Protein AF-A0A2R6JJA9-F1 (afdb_monomer_lite)

Sequence (96 aa):
MQKNVGGPDRVARLVLGPVLVALGAASYLGYVFPVDDAAGRTVAGVVVLSGLVFLATGAIQRCAFNRLTGTNTYEEPTRWIRAASMLDPSAAVSTT

Foldseek 3Di:
DPPPDPVVLLVCLQVQLVVLLVVLVCCLVPNPPPDPDPVSNVVSVVSNVVSVVSNVVSVPDCCVVCVVVVPPPPPDPVPVVVVVCVVDVPVVPPDD

Structure (mmCIF, N/CA/C/O backbone):
data_AF-A0A2R6JJA9-F1
#
_entry.id   AF-A0A2R6JJA9-F1
#
loop_
_atom_site.group_PDB
_atom_site.id
_atom_site.type_symbol
_atom_site.label_atom_id
_atom_site.label_alt_id
_atom_site.label_comp_id
_atom_site.label_asym_id
_atom_site.label_entity_id
_atom_site.label_seq_id
_atom_site.pdbx_PDB_ins_code
_atom_site.Cartn_x
_atom_site.Cartn_y
_atom_site.Cartn_z
_atom_site.occupancy
_atom_site.B_iso_or_equiv
_atom_site.auth_seq_id
_atom_site.auth_comp_id
_atom_site.auth_asym_id
_atom_site.auth_atom_id
_atom_site.pdbx_PDB_model_num
ATOM 1 N N . MET A 1 1 ? -27.471 6.975 18.647 1.00 32.25 1 MET A N 1
ATOM 2 C CA . MET A 1 1 ? -26.650 7.480 17.522 1.00 32.25 1 MET A CA 1
ATOM 3 C C . MET A 1 1 ? -25.613 6.430 17.167 1.00 32.25 1 MET A C 1
ATOM 5 O O . MET A 1 1 ? -24.889 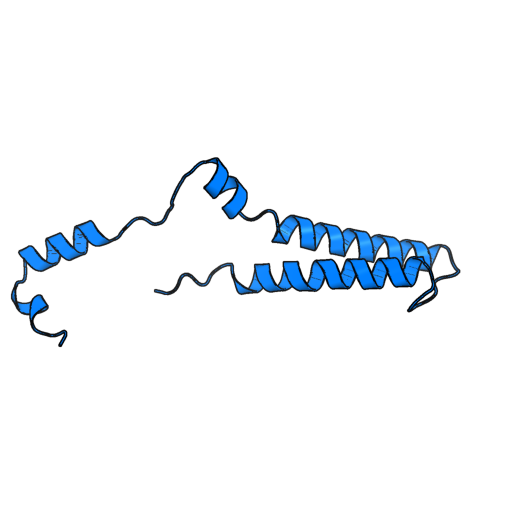5.998 18.057 1.00 32.25 1 MET A O 1
ATOM 9 N N . GLN A 1 2 ? -25.581 5.968 15.912 1.00 39.31 2 GLN A N 1
ATOM 10 C CA . GLN A 1 2 ? -24.553 5.023 15.475 1.00 39.31 2 GLN A CA 1
ATOM 11 C C . GLN A 1 2 ? -23.183 5.699 15.527 1.00 39.31 2 GLN A C 1
ATOM 13 O O . GLN A 1 2 ? -22.999 6.800 15.011 1.00 39.31 2 GLN A O 1
ATOM 18 N N . LYS A 1 3 ? -22.234 5.051 16.200 1.00 42.09 3 LYS A N 1
ATOM 19 C CA . LYS A 1 3 ? -20.879 5.557 16.404 1.00 42.09 3 LYS A CA 1
ATOM 20 C C . LYS A 1 3 ? -20.126 5.511 15.076 1.00 42.09 3 LYS A C 1
ATOM 22 O O . LYS A 1 3 ? -19.503 4.510 14.744 1.00 42.09 3 LYS A O 1
ATOM 27 N N . ASN A 1 4 ? -20.215 6.596 14.314 1.00 50.34 4 ASN A N 1
ATOM 28 C CA . ASN A 1 4 ? -19.592 6.728 13.002 1.00 50.34 4 ASN A CA 1
ATOM 29 C C . ASN A 1 4 ? -18.583 7.881 12.976 1.00 50.34 4 ASN A C 1
ATOM 31 O O . ASN A 1 4 ? -18.808 8.894 12.328 1.00 50.34 4 ASN A O 1
ATOM 35 N N . VAL A 1 5 ? -17.464 7.727 13.684 1.00 48.56 5 VAL A N 1
ATOM 36 C CA . VAL A 1 5 ? -16.265 8.558 13.484 1.00 48.56 5 VAL A CA 1
ATOM 37 C C . VAL A 1 5 ? -15.027 7.678 13.678 1.00 48.56 5 VAL A C 1
ATOM 39 O O . VAL A 1 5 ? -14.513 7.524 14.781 1.00 48.56 5 VAL A O 1
ATOM 42 N N . GLY A 1 6 ? -14.608 6.997 12.606 1.00 53.44 6 GLY A N 1
ATOM 43 C CA . GLY A 1 6 ? -13.369 6.200 12.580 1.00 53.44 6 GLY A CA 1
ATOM 44 C C . GLY A 1 6 ? -13.444 4.855 11.846 1.00 53.44 6 GLY A C 1
ATOM 45 O O . GLY A 1 6 ? -12.408 4.237 11.624 1.00 53.44 6 GLY A O 1
ATOM 46 N N . GLY A 1 7 ? -14.637 4.393 11.454 1.00 65.38 7 GLY A N 1
ATOM 47 C CA . GLY A 1 7 ? -14.824 3.164 10.669 1.00 65.38 7 GLY A CA 1
ATOM 48 C C . GLY A 1 7 ? -14.299 3.257 9.228 1.00 65.38 7 GLY A C 1
ATOM 49 O O . GLY A 1 7 ? -13.415 2.479 8.870 1.00 65.38 7 GLY A O 1
ATOM 50 N N . PRO A 1 8 ? -14.781 4.210 8.404 1.00 72.44 8 PRO A N 1
ATOM 51 C CA . PRO A 1 8 ? -14.399 4.280 6.992 1.00 72.44 8 PRO A CA 1
ATOM 52 C C . PRO A 1 8 ? -12.922 4.641 6.777 1.00 72.44 8 PRO A C 1
ATOM 54 O O . PRO A 1 8 ? -12.270 4.010 5.954 1.00 72.44 8 PRO A O 1
ATOM 57 N N . ASP A 1 9 ? -12.360 5.574 7.555 1.00 71.38 9 ASP A N 1
ATOM 58 C CA . ASP A 1 9 ? -10.929 5.932 7.483 1.00 71.38 9 ASP A CA 1
ATOM 59 C C . ASP A 1 9 ? -10.019 4.740 7.841 1.00 71.38 9 ASP A C 1
ATOM 61 O O . ASP A 1 9 ? -8.998 4.507 7.195 1.00 71.38 9 ASP A O 1
ATOM 65 N N . ARG A 1 10 ? -10.430 3.896 8.797 1.00 72.88 10 ARG A N 1
ATOM 66 C CA . ARG A 1 10 ? -9.694 2.671 9.132 1.00 72.88 10 ARG A CA 1
ATOM 67 C C . ARG A 1 10 ? -9.777 1.621 8.036 1.00 72.88 10 ARG A C 1
ATOM 69 O O . ARG A 1 10 ? -8.761 1.015 7.707 1.00 72.88 10 ARG A O 1
ATOM 76 N N . VAL A 1 11 ? -10.974 1.380 7.501 1.00 80.06 11 VAL A N 1
ATOM 77 C CA . VAL A 1 11 ? -11.171 0.415 6.411 1.00 80.06 11 VAL A CA 1
ATOM 78 C C . VAL A 1 11 ? -10.359 0.849 5.196 1.00 80.06 11 VAL A C 1
ATOM 80 O O . VAL A 1 11 ? -9.643 0.030 4.631 1.00 80.06 11 VAL A O 1
ATOM 83 N N . ALA A 1 12 ? -10.370 2.143 4.867 1.00 84.62 12 ALA A N 1
ATOM 84 C CA . ALA A 1 12 ? -9.544 2.691 3.802 1.00 84.62 12 ALA A CA 1
ATOM 85 C C . ALA A 1 12 ? -8.057 2.383 4.031 1.00 84.62 12 ALA A C 1
ATOM 87 O O . ALA A 1 12 ? -7.429 1.814 3.147 1.00 84.62 12 ALA A O 1
ATOM 88 N N . ARG A 1 13 ? -7.498 2.656 5.219 1.00 85.81 13 ARG A N 1
ATOM 89 C CA . ARG A 1 13 ? -6.074 2.381 5.515 1.00 85.81 13 ARG A CA 1
ATOM 90 C C . ARG A 1 13 ? -5.723 0.893 5.511 1.00 85.81 13 ARG A C 1
ATOM 92 O O . ARG A 1 13 ? -4.656 0.524 5.028 1.00 85.81 13 ARG A O 1
ATOM 99 N N . LEU A 1 14 ? -6.617 0.039 6.009 1.00 84.25 14 LEU A N 1
ATOM 100 C CA . LEU A 1 14 ? -6.428 -1.415 6.018 1.00 84.25 14 LEU A CA 1
ATOM 101 C C . LEU A 1 14 ? -6.562 -2.053 4.633 1.00 84.25 14 LEU A C 1
ATOM 103 O O . LEU A 1 14 ? -6.032 -3.139 4.438 1.00 84.25 14 LEU A O 1
ATOM 107 N N . VAL A 1 15 ? -7.244 -1.406 3.687 1.00 88.94 15 VAL A N 1
ATOM 108 C CA . VAL A 1 15 ? -7.341 -1.872 2.296 1.00 88.94 15 VAL A CA 1
ATOM 109 C C . VAL A 1 15 ? -6.225 -1.269 1.443 1.00 88.94 15 VAL A C 1
ATOM 111 O O . VAL A 1 15 ? -5.522 -1.999 0.749 1.00 88.94 15 VAL A O 1
ATOM 114 N N . LEU A 1 16 ? -6.004 0.046 1.528 1.00 89.88 16 LEU A N 1
ATOM 115 C CA . LEU A 1 16 ? -4.950 0.737 0.781 1.00 89.88 16 LEU A CA 1
ATOM 116 C C . LEU A 1 16 ? -3.556 0.261 1.191 1.00 89.88 16 LEU A C 1
ATOM 118 O O . LEU A 1 16 ? -2.727 0.043 0.318 1.00 89.88 16 LEU A O 1
ATOM 122 N N . GLY A 1 17 ? -3.289 0.056 2.483 1.00 91.25 17 GLY A N 1
ATOM 123 C CA . GLY A 1 17 ? -1.974 -0.370 2.965 1.00 91.25 17 GLY A CA 1
ATOM 124 C C . GLY A 1 17 ? -1.451 -1.650 2.287 1.00 91.25 17 GLY A C 1
ATOM 125 O O . GLY A 1 17 ? -0.406 -1.587 1.640 1.00 91.25 17 GLY A O 1
ATOM 126 N N . PRO A 1 18 ? -2.172 -2.789 2.347 1.00 93.06 18 PRO A N 1
ATOM 127 C CA . PRO A 1 18 ? -1.803 -4.014 1.636 1.00 93.06 18 PRO A CA 1
ATOM 128 C C . PRO A 1 18 ? -1.657 -3.828 0.130 1.00 93.06 18 PRO A C 1
ATOM 130 O O . PRO A 1 18 ? -0.731 -4.379 -0.457 1.00 93.06 18 PRO A O 1
ATOM 133 N N . VAL A 1 19 ? -2.549 -3.049 -0.492 1.00 95.94 19 VAL A N 1
ATOM 134 C CA . VAL A 1 19 ? -2.504 -2.792 -1.937 1.00 95.94 19 VAL A CA 1
ATOM 135 C C . VAL A 1 19 ? -1.219 -2.053 -2.308 1.00 95.94 19 VAL A C 1
ATOM 137 O O . VAL A 1 19 ? -0.525 -2.476 -3.230 1.00 95.94 19 VAL A O 1
ATOM 140 N N . LEU A 1 20 ? -0.850 -1.006 -1.562 1.00 93.69 20 LEU A N 1
ATOM 141 C CA . LEU A 1 20 ? 0.404 -0.282 -1.781 1.00 93.69 20 LEU A CA 1
ATOM 142 C C . LEU A 1 20 ? 1.629 -1.175 -1.550 1.00 93.69 20 LEU A C 1
ATOM 144 O O . LEU A 1 20 ? 2.556 -1.139 -2.355 1.00 93.69 20 LEU A O 1
ATOM 148 N N . VAL A 1 21 ? 1.636 -1.997 -0.494 1.00 95.25 21 VAL A N 1
ATOM 149 C CA . VAL A 1 21 ? 2.745 -2.932 -0.234 1.00 95.25 21 VAL A CA 1
ATOM 150 C C . VAL A 1 21 ? 2.885 -3.936 -1.374 1.00 95.25 21 VAL A C 1
ATOM 152 O O . VAL A 1 21 ? 3.989 -4.126 -1.878 1.00 95.25 21 VAL A O 1
ATOM 155 N N . ALA A 1 22 ? 1.782 -4.547 -1.808 1.00 96.25 22 ALA A N 1
ATOM 156 C CA . ALA A 1 22 ? 1.791 -5.540 -2.875 1.00 96.25 22 ALA A CA 1
ATOM 157 C C . ALA A 1 22 ? 2.266 -4.936 -4.202 1.00 96.25 22 ALA A C 1
ATOM 159 O O . ALA A 1 22 ? 3.164 -5.486 -4.835 1.00 96.25 22 ALA A O 1
ATOM 160 N N . LEU A 1 23 ? 1.718 -3.783 -4.599 1.00 94.75 23 LEU A N 1
ATOM 161 C CA . LEU A 1 23 ? 2.102 -3.113 -5.842 1.00 94.75 23 LEU A CA 1
ATOM 162 C C . LEU A 1 23 ? 3.542 -2.597 -5.799 1.00 94.75 23 LEU A C 1
ATOM 164 O O . LEU A 1 23 ? 4.282 -2.779 -6.766 1.00 94.75 23 LEU A O 1
ATOM 168 N N . GLY A 1 24 ? 3.958 -1.989 -4.687 1.00 91.94 24 GLY A N 1
ATOM 169 C CA . GLY A 1 24 ? 5.320 -1.496 -4.512 1.00 91.94 24 GLY A CA 1
ATOM 170 C C . GLY A 1 24 ? 6.346 -2.630 -4.537 1.00 91.94 24 GLY A C 1
ATOM 171 O O . GLY A 1 24 ? 7.337 -2.538 -5.258 1.00 91.94 24 GLY A O 1
ATOM 172 N N . ALA A 1 25 ? 6.083 -3.732 -3.828 1.00 93.44 25 ALA A N 1
ATOM 173 C CA . ALA A 1 25 ? 6.971 -4.893 -3.798 1.00 93.44 25 ALA A CA 1
ATOM 174 C C . ALA A 1 25 ? 7.027 -5.595 -5.160 1.00 93.44 25 ALA A C 1
ATOM 176 O O . ALA A 1 25 ? 8.110 -5.922 -5.641 1.00 93.44 25 ALA A O 1
ATOM 177 N N . ALA A 1 26 ? 5.879 -5.775 -5.815 1.00 93.12 26 ALA A N 1
ATOM 178 C CA . ALA A 1 26 ? 5.824 -6.370 -7.143 1.00 93.12 26 ALA A CA 1
ATOM 179 C C . ALA A 1 26 ? 6.550 -5.509 -8.188 1.00 93.12 26 ALA A C 1
ATOM 181 O O . ALA A 1 26 ? 7.224 -6.051 -9.058 1.00 93.12 26 ALA A O 1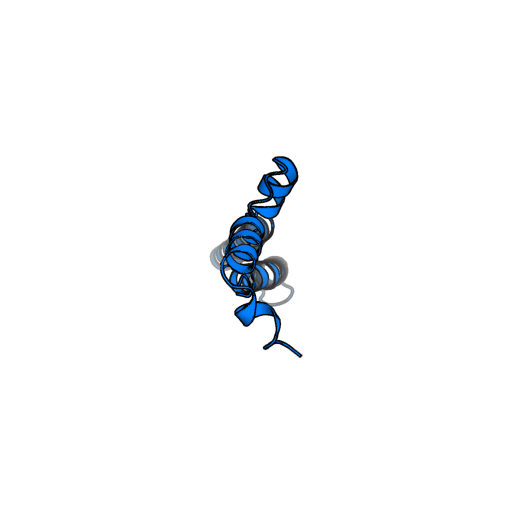
ATOM 182 N N . SER A 1 27 ? 6.470 -4.180 -8.083 1.00 89.62 27 SER A N 1
ATOM 183 C CA . SER A 1 27 ? 7.226 -3.264 -8.949 1.00 89.62 27 SER A CA 1
ATOM 184 C C . SER A 1 27 ? 8.728 -3.327 -8.658 1.00 89.62 27 SER A C 1
ATOM 186 O O . SER A 1 27 ? 9.524 -3.468 -9.579 1.00 89.62 27 SER A O 1
ATOM 188 N N . TYR A 1 28 ? 9.122 -3.332 -7.379 1.00 88.88 28 TYR A N 1
ATOM 189 C CA . TYR A 1 28 ? 10.524 -3.444 -6.960 1.00 88.88 28 TYR A CA 1
ATOM 190 C C . TYR A 1 28 ? 11.189 -4.747 -7.437 1.00 88.88 28 TYR A C 1
ATOM 192 O O . TYR A 1 28 ? 12.361 -4.749 -7.807 1.00 88.88 28 TYR A O 1
ATOM 200 N N . LEU A 1 29 ? 10.433 -5.849 -7.450 1.00 91.19 29 LEU A N 1
ATOM 201 C CA . LEU A 1 29 ? 10.875 -7.161 -7.936 1.00 91.19 29 LEU A CA 1
ATOM 202 C C . LEU A 1 29 ? 10.749 -7.329 -9.463 1.00 91.19 29 LEU A C 1
ATOM 204 O O . LEU A 1 29 ? 11.173 -8.353 -9.991 1.00 91.19 29 LEU A O 1
ATOM 208 N N . GLY A 1 30 ? 10.185 -6.348 -10.174 1.00 86.44 30 GLY A N 1
ATOM 209 C CA . GLY A 1 30 ? 10.079 -6.359 -11.636 1.00 86.44 30 GLY A CA 1
ATOM 210 C C . GLY A 1 30 ? 8.868 -7.099 -12.217 1.00 86.44 30 GLY A C 1
ATOM 211 O O . GLY A 1 30 ? 8.852 -7.383 -13.409 1.00 86.44 30 GLY A O 1
ATOM 212 N N . TYR A 1 31 ? 7.847 -7.412 -11.415 1.00 88.69 31 TYR A N 1
ATOM 213 C CA . TYR A 1 31 ? 6.686 -8.202 -11.849 1.00 88.69 31 TYR A CA 1
ATOM 214 C C . TYR A 1 31 ? 5.553 -7.396 -12.499 1.00 88.69 31 TYR A C 1
ATOM 216 O O . TYR A 1 31 ? 4.818 -7.954 -13.308 1.00 88.69 31 TYR A O 1
ATOM 224 N N . VAL A 1 32 ? 5.357 -6.125 -12.125 1.00 86.81 32 VAL A N 1
ATOM 225 C CA . VAL A 1 32 ? 4.200 -5.319 -12.585 1.00 86.81 32 VAL A CA 1
ATOM 226 C C . VAL A 1 32 ? 4.651 -4.056 -13.314 1.00 86.81 32 VAL A C 1
ATOM 228 O O . VAL A 1 32 ? 4.330 -3.877 -14.484 1.00 86.81 32 VAL A O 1
ATOM 231 N N . PHE A 1 33 ? 5.425 -3.203 -12.641 1.00 85.06 33 PHE A N 1
ATOM 232 C CA . PHE A 1 33 ? 6.050 -2.019 -13.232 1.00 85.06 33 PHE A CA 1
ATOM 233 C C . PHE A 1 33 ? 7.560 -2.112 -13.003 1.00 85.06 33 PHE A C 1
ATOM 235 O O . PHE A 1 33 ? 8.032 -1.674 -11.951 1.00 85.06 33 PHE A O 1
ATOM 242 N N . PRO A 1 34 ? 8.311 -2.763 -13.910 1.00 81.12 34 PRO A N 1
ATOM 243 C CA . PRO A 1 34 ? 9.743 -2.934 -13.731 1.00 81.12 34 PRO A CA 1
ATOM 244 C C . PRO A 1 34 ? 10.436 -1.574 -13.664 1.00 81.12 34 PRO A C 1
ATOM 246 O O . PRO A 1 34 ? 10.235 -0.703 -14.508 1.00 81.12 34 PRO A O 1
ATOM 249 N N . VAL A 1 35 ? 11.221 -1.407 -12.604 1.00 84.06 35 VAL A N 1
ATOM 250 C CA . VAL A 1 35 ? 12.024 -0.219 -12.326 1.00 84.06 35 VAL A CA 1
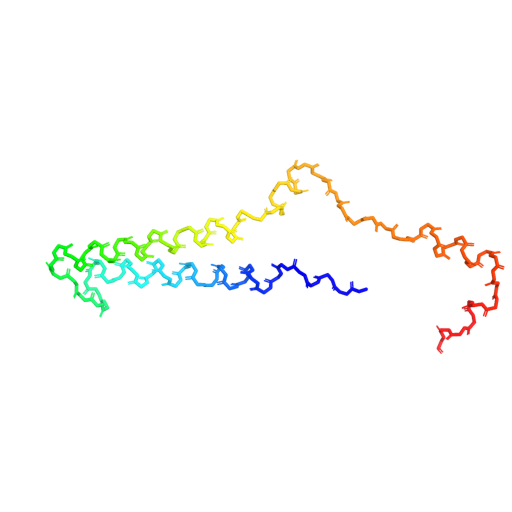ATOM 251 C C . VAL A 1 35 ? 13.496 -0.622 -12.323 1.00 84.06 35 VAL A C 1
ATOM 253 O O . VAL A 1 35 ? 14.003 -1.201 -11.357 1.00 84.06 35 VAL A O 1
ATOM 256 N N . ASP A 1 36 ? 14.172 -0.354 -13.437 1.00 85.56 36 ASP A N 1
ATOM 257 C CA . ASP A 1 36 ? 15.560 -0.782 -13.658 1.00 85.56 36 ASP A CA 1
ATOM 258 C C . ASP A 1 36 ? 16.580 0.248 -13.161 1.00 85.56 36 ASP A C 1
ATOM 260 O O . ASP A 1 36 ? 17.723 -0.087 -12.840 1.00 85.56 36 ASP A O 1
ATOM 264 N N . ASP A 1 37 ? 16.162 1.504 -13.045 1.00 90.81 37 ASP A N 1
ATOM 265 C CA . ASP A 1 37 ? 16.998 2.598 -12.591 1.00 90.81 37 ASP A CA 1
ATOM 266 C C . ASP A 1 37 ? 16.913 2.812 -11.067 1.00 90.81 37 ASP A C 1
ATOM 268 O O . ASP A 1 37 ? 15.961 2.429 -10.375 1.00 90.81 37 ASP A O 1
ATOM 272 N N . ALA A 1 38 ? 17.947 3.455 -10.522 1.00 90.19 38 ALA A N 1
ATOM 273 C CA . ALA A 1 38 ? 18.047 3.716 -9.089 1.00 90.19 38 ALA A CA 1
ATOM 274 C C . ALA A 1 38 ? 16.909 4.613 -8.568 1.00 90.19 38 ALA A C 1
ATOM 276 O O . ALA A 1 38 ? 16.462 4.432 -7.429 1.00 90.19 38 ALA A O 1
ATOM 277 N N . ALA A 1 39 ? 16.412 5.555 -9.378 1.00 91.12 39 ALA A N 1
ATOM 278 C CA . ALA A 1 39 ? 15.321 6.430 -8.967 1.00 91.12 39 ALA A CA 1
ATOM 279 C C . ALA A 1 39 ? 14.002 5.647 -8.908 1.00 91.12 39 ALA A C 1
ATOM 281 O O . ALA A 1 39 ? 13.307 5.714 -7.891 1.00 91.12 39 ALA A O 1
ATOM 282 N N . GLY A 1 40 ? 13.709 4.821 -9.915 1.00 89.44 40 GLY A N 1
ATOM 283 C CA . GLY A 1 40 ? 12.542 3.940 -9.933 1.00 89.44 40 GLY A CA 1
ATOM 284 C C . GLY A 1 40 ? 12.493 2.985 -8.735 1.00 89.44 40 GLY A C 1
ATOM 285 O O . GLY A 1 40 ? 11.467 2.889 -8.055 1.00 89.44 40 GLY A O 1
ATOM 286 N N . ARG A 1 41 ? 13.621 2.349 -8.387 1.00 90.25 41 ARG A N 1
ATOM 287 C CA . ARG A 1 41 ? 13.715 1.498 -7.181 1.00 90.25 41 ARG A CA 1
ATOM 288 C C . ARG A 1 41 ? 13.499 2.274 -5.885 1.00 90.25 41 ARG A C 1
ATOM 290 O O . ARG A 1 41 ? 12.868 1.755 -4.964 1.00 90.25 41 ARG A O 1
ATOM 297 N N . THR A 1 42 ? 13.989 3.512 -5.813 1.00 94.25 42 THR A N 1
ATOM 298 C CA . THR A 1 42 ? 13.776 4.390 -4.652 1.00 94.25 42 THR A CA 1
ATOM 299 C C . THR A 1 42 ? 12.294 4.719 -4.488 1.00 94.25 42 THR A C 1
ATOM 301 O O . THR A 1 42 ? 11.751 4.578 -3.392 1.00 94.25 42 THR A O 1
ATOM 304 N N . VAL A 1 43 ? 11.613 5.081 -5.578 1.00 94.12 43 VAL A N 1
ATOM 305 C CA . VAL A 1 43 ? 10.169 5.361 -5.572 1.00 94.12 43 VAL A CA 1
ATOM 306 C C . VAL A 1 43 ? 9.377 4.122 -5.157 1.00 94.12 43 VAL A C 1
ATOM 308 O O . VAL A 1 43 ? 8.531 4.214 -4.268 1.00 94.12 43 VAL A O 1
ATOM 311 N N . ALA A 1 44 ? 9.683 2.953 -5.726 1.00 91.94 44 ALA A N 1
ATOM 312 C CA . ALA A 1 44 ? 9.037 1.700 -5.340 1.00 91.94 44 ALA A CA 1
ATOM 313 C C . ALA A 1 44 ? 9.236 1.389 -3.844 1.00 91.94 44 ALA A C 1
ATOM 315 O O . ALA A 1 44 ? 8.281 1.020 -3.158 1.00 91.94 44 ALA A O 1
ATOM 316 N N . GLY A 1 45 ? 10.440 1.623 -3.310 1.00 92.81 45 GLY A N 1
ATOM 317 C CA . GLY A 1 45 ? 10.722 1.508 -1.879 1.00 92.81 45 GLY A CA 1
ATOM 318 C C . GLY A 1 45 ? 9.860 2.441 -1.021 1.00 92.81 45 GLY A C 1
ATOM 319 O O . GLY A 1 45 ? 9.270 1.998 -0.036 1.00 92.81 45 GLY A O 1
ATOM 320 N N . VAL A 1 46 ? 9.716 3.711 -1.416 1.00 96.25 46 VAL A N 1
ATOM 321 C CA . VAL A 1 46 ? 8.846 4.676 -0.719 1.00 96.25 46 VAL A CA 1
ATOM 322 C C . VAL A 1 46 ? 7.390 4.213 -0.725 1.00 96.25 46 VAL A C 1
ATOM 324 O O . VAL A 1 46 ? 6.741 4.259 0.318 1.00 96.25 46 VAL A O 1
ATOM 327 N N . VAL A 1 47 ? 6.888 3.705 -1.853 1.00 95.31 47 VAL A N 1
ATOM 328 C CA . VAL A 1 47 ? 5.513 3.186 -1.960 1.00 95.31 47 VAL A CA 1
ATOM 329 C C . VAL A 1 47 ? 5.278 2.025 -0.991 1.00 95.31 47 VAL A C 1
ATOM 331 O O . VAL A 1 47 ? 4.267 2.013 -0.282 1.00 95.31 47 VAL A O 1
ATOM 334 N N . VAL A 1 48 ? 6.225 1.083 -0.899 1.00 95.69 48 VAL A N 1
ATOM 335 C CA . VAL A 1 48 ? 6.151 -0.023 0.071 1.00 95.69 48 VAL A CA 1
ATOM 336 C C . VAL A 1 48 ? 6.128 0.512 1.502 1.00 95.69 48 VAL A C 1
ATOM 338 O O . VAL A 1 48 ? 5.276 0.106 2.295 1.00 95.69 48 VAL A O 1
ATOM 341 N N . LEU A 1 49 ? 7.021 1.450 1.833 1.00 96.69 49 LEU A N 1
ATOM 342 C CA . LEU A 1 49 ? 7.079 2.054 3.166 1.00 96.69 49 LEU A CA 1
ATOM 343 C C . LEU A 1 49 ? 5.776 2.780 3.519 1.00 96.69 49 LEU A C 1
ATOM 345 O O . LEU A 1 49 ? 5.253 2.594 4.618 1.00 96.69 49 LEU A O 1
ATOM 349 N N . SER A 1 50 ? 5.202 3.551 2.595 1.00 95.56 50 SER A N 1
ATOM 350 C CA . SER A 1 50 ? 3.905 4.205 2.795 1.00 95.56 50 SER A CA 1
ATOM 351 C C . SER A 1 50 ? 2.782 3.191 3.037 1.00 95.56 50 SER A C 1
ATOM 353 O O . SER A 1 50 ? 1.973 3.380 3.947 1.00 95.56 50 SER A O 1
ATOM 355 N N . GLY A 1 51 ? 2.760 2.086 2.285 1.00 92.81 51 GLY A N 1
ATOM 356 C CA . GLY A 1 51 ? 1.806 0.996 2.495 1.00 92.81 51 GLY A CA 1
ATOM 357 C C . GLY A 1 51 ? 1.934 0.351 3.879 1.00 92.81 51 GLY A C 1
ATOM 358 O O . GLY A 1 51 ? 0.926 0.137 4.559 1.00 92.81 51 GLY A O 1
ATOM 359 N N . LEU A 1 52 ? 3.167 0.121 4.346 1.00 94.44 52 LEU A N 1
ATOM 360 C CA . LEU A 1 52 ? 3.440 -0.374 5.700 1.00 94.44 52 LEU A CA 1
ATOM 361 C C . LEU A 1 52 ? 2.985 0.616 6.779 1.00 94.44 52 LEU A C 1
ATOM 363 O O . LEU A 1 52 ? 2.396 0.196 7.773 1.00 94.44 52 LEU A O 1
ATOM 367 N N . VAL A 1 53 ? 3.194 1.921 6.584 1.00 93.56 53 VAL A N 1
ATOM 368 C CA . VAL A 1 53 ? 2.710 2.959 7.511 1.00 93.56 53 VAL A CA 1
ATOM 369 C C . VAL A 1 53 ? 1.182 2.973 7.572 1.00 93.56 53 VAL A C 1
ATOM 371 O O . VAL A 1 53 ? 0.616 3.064 8.663 1.00 93.56 53 VAL A O 1
ATOM 374 N N . PHE A 1 54 ? 0.486 2.843 6.441 1.00 87.38 54 PHE A N 1
ATOM 375 C CA . PHE A 1 54 ? -0.979 2.738 6.418 1.00 87.38 54 PHE A CA 1
ATOM 376 C C . PHE A 1 54 ? -1.487 1.472 7.101 1.00 87.38 54 PHE A C 1
ATOM 378 O O . PHE A 1 54 ? -2.440 1.539 7.878 1.00 87.38 54 PHE A O 1
ATOM 385 N N . LEU A 1 55 ? -0.812 0.343 6.898 1.00 86.50 55 LEU A N 1
ATOM 386 C CA . LEU A 1 55 ? -1.105 -0.890 7.621 1.00 86.50 55 LEU A CA 1
ATOM 387 C C . LEU A 1 55 ? -0.906 -0.731 9.126 1.00 86.50 55 LEU A C 1
ATOM 389 O O . LEU A 1 55 ? -1.815 -1.035 9.896 1.00 86.50 55 LEU A O 1
ATOM 393 N N . ALA A 1 56 ? 0.246 -0.209 9.545 1.00 86.94 56 ALA A N 1
ATOM 394 C CA . ALA A 1 56 ? 0.558 0.019 10.947 1.00 86.94 56 ALA A CA 1
ATOM 395 C C . ALA A 1 56 ? -0.451 0.985 11.579 1.00 86.94 56 ALA A C 1
ATOM 397 O O . ALA A 1 56 ? -1.012 0.684 12.622 1.00 86.94 56 ALA A O 1
ATOM 398 N N . THR A 1 57 ? -0.771 2.103 10.931 1.00 84.12 57 THR A N 1
ATOM 399 C CA . THR A 1 57 ? -1.736 3.082 11.464 1.00 84.12 57 THR A CA 1
ATOM 400 C C . THR A 1 57 ? -3.185 2.589 11.437 1.00 84.12 57 THR A C 1
ATOM 402 O O . THR A 1 57 ? -3.959 2.936 12.327 1.00 84.12 57 THR A O 1
ATOM 405 N N . GLY A 1 58 ? -3.573 1.758 10.465 1.00 77.88 58 GLY A N 1
ATOM 406 C CA . GLY A 1 58 ? -4.891 1.112 10.425 1.00 77.88 58 GLY A CA 1
ATOM 407 C C . GLY A 1 58 ? -5.043 -0.025 11.448 1.00 77.88 58 GLY A C 1
ATOM 408 O O . GLY A 1 58 ? -6.138 -0.241 11.987 1.00 77.88 58 GLY A O 1
ATOM 409 N N . ALA A 1 59 ? -3.948 -0.736 11.737 1.00 77.12 59 ALA A N 1
ATOM 410 C CA . ALA A 1 59 ? -3.881 -1.801 12.737 1.00 77.12 59 ALA A CA 1
ATOM 411 C C . ALA A 1 59 ? -3.777 -1.245 14.167 1.00 77.12 59 ALA A C 1
ATOM 413 O O . ALA A 1 59 ? -4.474 -1.719 15.069 1.00 77.12 59 ALA A O 1
ATOM 414 N N . ILE A 1 60 ? -2.972 -0.198 14.367 1.00 76.69 60 ILE A N 1
ATOM 415 C CA . ILE A 1 60 ? -2.797 0.528 15.629 1.00 76.69 60 ILE A CA 1
ATOM 416 C C . ILE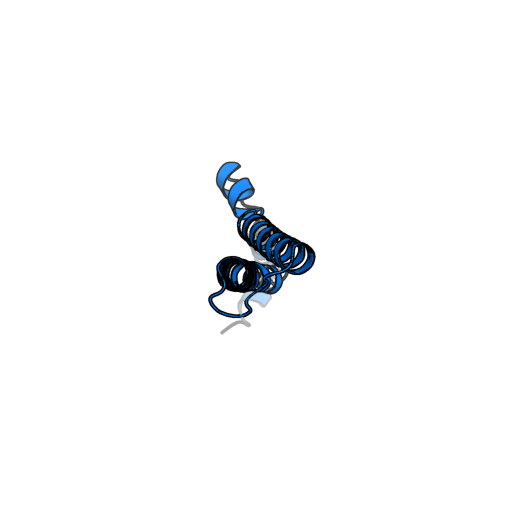 A 1 60 ? -3.963 1.512 15.781 1.00 76.69 60 ILE A C 1
ATOM 418 O O . ILE A 1 60 ? -3.823 2.729 15.714 1.00 76.69 60 ILE A O 1
ATOM 422 N N . GLN A 1 61 ? -5.164 0.983 15.988 1.00 59.56 61 GLN A N 1
ATOM 423 C CA . GLN A 1 61 ? -6.242 1.782 16.555 1.00 59.56 61 GLN A CA 1
ATOM 424 C C . GLN A 1 61 ? -6.203 1.717 18.075 1.00 59.56 61 GLN A C 1
ATOM 426 O O . GLN A 1 61 ? -5.787 0.715 18.664 1.00 59.56 61 GLN A O 1
ATOM 431 N N . ARG A 1 62 ? -6.793 2.746 18.702 1.00 51.09 62 ARG A N 1
ATOM 432 C CA . ARG A 1 62 ? -7.209 2.734 20.109 1.00 51.09 62 ARG A CA 1
ATOM 433 C C . ARG A 1 62 ? -7.860 1.412 20.517 1.00 51.09 62 ARG A C 1
ATOM 435 O O . ARG A 1 62 ? -7.793 1.123 21.680 1.00 51.09 62 ARG A O 1
ATOM 442 N N . CYS A 1 63 ? -8.413 0.565 19.647 1.00 53.28 63 CYS A N 1
ATOM 443 C CA . CYS A 1 63 ? -8.880 -0.774 20.025 1.00 53.28 63 CYS A CA 1
ATOM 444 C C . CYS A 1 63 ? -7.803 -1.699 20.617 1.00 53.28 63 CYS A C 1
ATOM 446 O O . CYS A 1 63 ? -8.162 -2.498 21.469 1.00 53.28 63 CYS A O 1
ATOM 448 N N . ALA A 1 64 ? -6.525 -1.604 20.229 1.00 49.84 64 ALA A N 1
ATOM 449 C CA . ALA A 1 64 ? -5.454 -2.360 20.888 1.00 49.84 64 ALA A CA 1
ATOM 450 C C . ALA A 1 64 ? -5.169 -1.778 22.276 1.00 49.84 64 ALA A C 1
ATOM 452 O O . ALA A 1 64 ? -5.194 -2.506 23.257 1.00 49.84 64 ALA A O 1
ATOM 453 N N . PHE A 1 65 ? -5.020 -0.455 22.374 1.00 44.56 65 PHE A N 1
ATOM 454 C CA . PHE A 1 65 ? -4.799 0.238 23.645 1.00 44.56 65 PHE A CA 1
ATOM 455 C C . PHE A 1 65 ? -6.000 0.123 24.599 1.00 44.56 65 PHE A C 1
ATOM 457 O O . PHE A 1 65 ? -5.817 -0.180 25.755 1.00 44.56 65 PHE A O 1
ATOM 464 N N . ASN A 1 66 ? -7.229 0.245 24.106 1.00 45.41 66 ASN A N 1
ATOM 465 C CA . ASN A 1 66 ? -8.509 0.186 24.818 1.00 45.41 66 ASN A CA 1
ATOM 466 C C . ASN A 1 66 ? -8.956 -1.259 25.112 1.00 45.41 66 ASN A C 1
ATOM 468 O O . ASN A 1 66 ? -9.731 -1.469 26.041 1.00 45.41 66 ASN A O 1
ATOM 472 N N . ARG A 1 67 ? -8.463 -2.262 24.355 1.00 47.56 67 ARG A N 1
ATOM 473 C CA . ARG A 1 67 ? -8.503 -3.685 24.761 1.00 47.56 67 ARG A CA 1
ATOM 474 C C . ARG A 1 67 ? -7.436 -4.002 25.808 1.00 47.56 67 ARG A C 1
ATOM 476 O O . ARG A 1 67 ? -7.726 -4.784 26.700 1.00 47.56 67 ARG A O 1
ATOM 483 N N . LEU A 1 68 ? -6.239 -3.418 25.706 1.00 48.47 68 LEU A N 1
ATOM 484 C CA . LEU A 1 68 ? -5.136 -3.616 26.657 1.00 48.47 68 LEU A CA 1
ATOM 485 C C . LEU A 1 68 ? -5.390 -2.920 28.001 1.00 48.47 68 LEU A C 1
ATOM 487 O O . LEU A 1 68 ? -5.077 -3.485 29.040 1.00 48.47 68 LEU A O 1
ATOM 491 N N . THR A 1 69 ? -5.992 -1.729 28.003 1.00 49.75 69 THR A N 1
ATOM 492 C CA . THR A 1 69 ? -6.349 -0.968 29.212 1.00 49.75 69 THR A CA 1
ATOM 493 C C . THR A 1 69 ? -7.761 -1.266 29.713 1.00 49.75 69 THR A C 1
ATOM 495 O O . THR A 1 69 ? -8.201 -0.658 30.688 1.00 49.75 69 THR A O 1
ATOM 498 N N . GLY A 1 70 ? -8.509 -2.150 29.038 1.00 49.16 70 GLY A N 1
ATOM 499 C CA . GLY A 1 70 ? -9.867 -2.550 29.429 1.00 49.16 70 GLY A CA 1
ATOM 500 C C . GLY A 1 70 ? -10.867 -1.395 29.579 1.00 49.16 70 GLY A C 1
ATOM 501 O O . GLY A 1 70 ? -11.921 -1.568 30.187 1.00 49.16 70 GLY A O 1
ATOM 502 N N . THR A 1 71 ? -10.554 -0.197 29.075 1.00 45.72 71 THR A N 1
ATOM 503 C CA . THR A 1 71 ? -11.332 1.010 29.368 1.00 45.72 71 THR A CA 1
ATOM 504 C C . THR A 1 71 ? -12.476 1.136 28.375 1.00 45.72 71 THR A C 1
ATOM 506 O O . THR A 1 71 ? -12.348 1.701 27.295 1.00 45.72 71 THR A O 1
ATOM 509 N N . ASN A 1 72 ? -13.631 0.580 28.708 1.00 48.72 72 ASN A N 1
ATOM 510 C CA . ASN A 1 72 ? -14.800 0.672 27.848 1.00 48.72 72 ASN A CA 1
ATOM 511 C C . ASN A 1 72 ? -15.403 2.091 27.936 1.00 48.72 72 ASN A C 1
ATOM 513 O O . ASN A 1 72 ?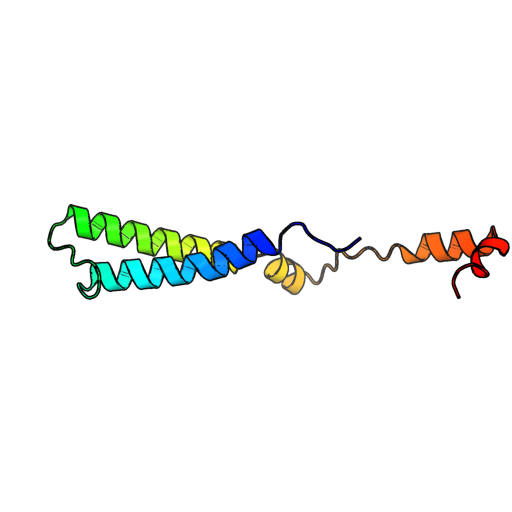 -16.202 2.370 28.817 1.00 48.72 72 ASN A O 1
ATOM 517 N N . THR A 1 73 ? -15.036 3.011 27.034 1.00 55.44 73 THR A N 1
ATOM 518 C CA . THR A 1 73 ? -15.618 4.376 26.957 1.00 55.44 73 THR A CA 1
ATOM 519 C C . THR A 1 73 ? -17.031 4.393 26.351 1.00 55.44 73 THR A C 1
ATOM 521 O O . THR A 1 73 ? -17.444 5.368 25.722 1.00 55.44 73 THR A O 1
ATOM 524 N N . TYR A 1 74 ? -17.779 3.296 26.463 1.00 51.62 74 TYR A N 1
ATOM 525 C CA . TYR A 1 74 ? -19.227 3.365 26.330 1.00 51.62 74 TYR A CA 1
ATOM 526 C C . TYR A 1 74 ? -19.750 3.720 27.714 1.00 51.62 74 TYR A C 1
ATOM 528 O O . TYR A 1 74 ? -20.042 2.847 28.523 1.00 51.62 74 TYR A O 1
ATOM 536 N N . GLU A 1 75 ? -19.807 5.018 28.002 1.00 54.47 75 GLU A N 1
ATOM 537 C CA . GLU A 1 75 ? -20.696 5.485 29.055 1.00 54.47 75 GLU A CA 1
ATOM 538 C C . GLU A 1 75 ? -22.109 5.091 28.634 1.00 54.47 75 GLU A C 1
ATOM 540 O O . GLU A 1 75 ? -22.646 5.579 27.639 1.00 54.47 75 GLU A O 1
ATOM 545 N N . GLU A 1 76 ? -22.675 4.129 29.351 1.00 53.84 76 GLU A N 1
ATOM 546 C CA . GLU A 1 76 ? -24.085 3.802 29.279 1.00 53.84 76 GLU A CA 1
ATOM 547 C C . GLU A 1 76 ? -24.895 5.050 29.681 1.00 53.84 76 GLU A C 1
ATOM 549 O O . GLU A 1 76 ? -24.858 5.454 30.847 1.00 53.84 76 GLU A O 1
ATOM 554 N N . PRO A 1 77 ? -25.678 5.669 28.774 1.00 53.31 77 PRO A N 1
ATOM 555 C CA . PRO A 1 77 ? -26.567 6.776 29.130 1.00 53.31 77 PRO A CA 1
ATOM 556 C C . PRO A 1 77 ? -27.773 6.290 29.962 1.00 53.31 77 PRO A C 1
ATOM 558 O O . PRO A 1 77 ? -28.695 7.042 30.265 1.00 53.31 77 PRO A O 1
ATOM 561 N N . THR A 1 78 ? -27.819 5.013 30.338 1.00 57.72 78 THR A N 1
ATOM 562 C CA . THR A 1 78 ? -29.010 4.335 30.854 1.00 57.72 78 THR A CA 1
ATOM 563 C C . THR A 1 78 ? -29.429 4.793 32.254 1.00 57.72 78 THR A C 1
ATOM 565 O O . THR A 1 78 ? -30.563 4.537 32.661 1.00 57.72 78 THR A O 1
ATOM 568 N N . ARG A 1 79 ? -28.576 5.526 32.987 1.00 57.06 79 ARG A N 1
ATOM 569 C CA . ARG A 1 79 ? -28.933 6.070 34.311 1.00 57.06 79 ARG A CA 1
ATOM 570 C C . ARG A 1 79 ? -29.962 7.203 34.231 1.00 57.06 79 ARG A C 1
ATOM 572 O O . ARG A 1 79 ? -30.864 7.238 35.062 1.00 57.06 79 ARG A O 1
ATOM 579 N N . TRP A 1 80 ? -29.853 8.115 33.265 1.00 60.91 80 TRP A N 1
ATOM 580 C CA . TRP A 1 80 ? -30.750 9.277 33.199 1.00 60.91 80 TRP A CA 1
ATOM 581 C C . TRP A 1 80 ? -32.074 8.960 32.499 1.00 60.91 80 TRP A C 1
ATOM 583 O O . TRP A 1 80 ? -33.091 9.527 32.876 1.00 60.91 80 TRP A O 1
ATOM 593 N N . ILE A 1 81 ? -32.098 7.999 31.566 1.00 60.94 81 ILE A N 1
ATOM 594 C CA . ILE A 1 81 ? -33.345 7.533 30.931 1.00 60.94 81 ILE A CA 1
ATOM 595 C C . ILE A 1 81 ? -34.244 6.842 31.967 1.00 60.94 81 ILE A C 1
ATOM 597 O O . ILE A 1 81 ? -35.436 7.129 32.034 1.00 60.94 81 ILE A O 1
ATOM 601 N N . ARG A 1 82 ? -33.668 5.998 32.840 1.00 58.59 82 ARG A N 1
ATOM 602 C CA . ARG A 1 82 ? -34.417 5.333 33.921 1.00 58.59 82 ARG A CA 1
ATOM 603 C C . ARG A 1 82 ? -34.902 6.326 34.991 1.00 58.59 82 ARG A C 1
ATOM 605 O O . ARG A 1 82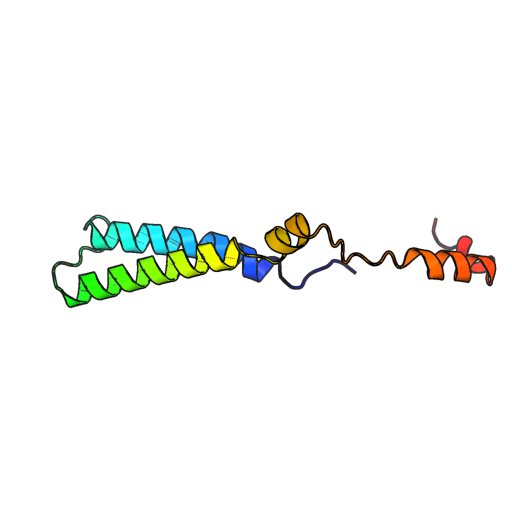 ? -35.985 6.151 35.540 1.00 58.59 82 ARG A O 1
ATOM 612 N N . ALA A 1 83 ? -34.128 7.381 35.258 1.00 62.00 83 ALA A N 1
ATOM 613 C CA . ALA A 1 83 ? -34.531 8.457 36.165 1.00 62.00 83 ALA A CA 1
ATOM 614 C C . ALA A 1 83 ? -35.636 9.347 35.562 1.00 62.00 83 ALA A C 1
ATOM 616 O O . ALA A 1 83 ? -36.570 9.720 36.264 1.00 62.00 83 ALA A O 1
ATOM 617 N N . ALA A 1 84 ? -35.576 9.631 34.257 1.00 60.66 84 ALA A N 1
ATOM 618 C CA . ALA A 1 84 ? -36.602 10.395 33.550 1.00 60.66 84 ALA A CA 1
ATOM 619 C C . ALA A 1 84 ? -37.942 9.639 33.485 1.00 60.66 84 ALA A C 1
ATOM 621 O O . ALA A 1 84 ? -38.984 10.233 33.739 1.00 60.66 84 ALA A O 1
ATOM 622 N N . SER A 1 85 ? -37.926 8.317 33.270 1.00 60.53 85 SER A N 1
ATOM 623 C CA . SER A 1 85 ? -39.148 7.492 33.286 1.00 60.53 85 SER A CA 1
ATOM 624 C C . SER A 1 85 ? -39.811 7.366 34.664 1.00 60.53 85 SER A C 1
ATOM 626 O O . SER A 1 85 ? -40.976 6.995 34.747 1.00 60.53 85 SER A O 1
ATOM 628 N N . MET A 1 86 ? -39.084 7.653 35.751 1.00 61.41 86 MET A N 1
ATOM 629 C CA . MET A 1 86 ? -39.658 7.699 37.105 1.00 61.41 86 MET A CA 1
ATOM 630 C C . MET A 1 86 ? -40.337 9.040 37.412 1.00 61.41 86 MET A C 1
ATOM 632 O O . MET A 1 86 ? -41.166 9.099 38.315 1.00 61.41 86 MET A O 1
ATOM 636 N N . LEU A 1 87 ? -39.994 10.102 36.676 1.00 66.75 87 LEU A N 1
ATOM 637 C CA . LEU A 1 87 ? -40.551 11.446 36.849 1.00 66.75 87 LEU A CA 1
ATOM 638 C C . LEU A 1 87 ? -41.711 11.739 35.883 1.00 66.75 87 LEU A C 1
ATOM 640 O O . LEU A 1 87 ? -42.511 12.623 36.170 1.00 66.75 87 LEU A O 1
ATOM 644 N N . ASP A 1 88 ? -41.835 10.985 34.785 1.00 59.56 88 ASP A N 1
ATOM 645 C CA . ASP A 1 88 ? -42.935 11.111 33.823 1.00 59.56 88 ASP A CA 1
ATOM 646 C C . ASP A 1 88 ? -43.429 9.729 33.328 1.00 59.56 88 ASP A C 1
ATOM 648 O O . ASP A 1 88 ? -42.919 9.195 32.335 1.00 59.56 88 ASP A O 1
ATOM 652 N N . PRO A 1 89 ? -44.423 9.114 34.001 1.00 60.00 89 PRO A N 1
ATOM 653 C CA . PRO A 1 89 ? -44.978 7.818 33.601 1.00 60.00 89 PRO A CA 1
ATOM 654 C C . PRO A 1 89 ? -45.764 7.865 32.276 1.00 60.00 89 PRO A C 1
ATOM 656 O O . PRO A 1 89 ? -46.039 6.811 31.700 1.00 60.00 89 PRO A O 1
ATOM 659 N N . SER A 1 90 ? -46.094 9.052 31.751 1.00 60.41 90 SER A N 1
ATOM 660 C CA . SER A 1 90 ? -46.794 9.214 30.464 1.00 60.41 90 SER A CA 1
ATOM 661 C C . SER A 1 90 ? -45.901 8.917 29.253 1.00 60.41 90 SER A C 1
ATOM 663 O O . SER A 1 90 ? -46.408 8.568 28.188 1.00 60.41 90 SER A O 1
ATOM 665 N N . ALA A 1 91 ? -44.575 9.006 29.402 1.00 55.31 91 ALA A N 1
ATOM 666 C CA . ALA A 1 91 ? -43.623 8.765 28.315 1.00 55.31 91 ALA A CA 1
ATOM 667 C C . ALA A 1 91 ? -43.420 7.270 27.981 1.00 55.31 91 ALA A C 1
ATOM 669 O O . ALA A 1 91 ? -42.879 6.944 26.926 1.00 55.31 91 ALA A O 1
ATOM 670 N N . ALA A 1 92 ? -43.862 6.350 28.848 1.00 54.84 92 ALA A N 1
ATOM 671 C CA . ALA A 1 92 ? -43.673 4.905 28.676 1.00 54.84 92 ALA A CA 1
ATOM 672 C C . ALA A 1 92 ? -44.684 4.243 27.716 1.00 54.84 92 ALA A C 1
ATOM 674 O O . ALA A 1 92 ? -44.490 3.097 27.318 1.00 54.84 92 ALA A O 1
ATOM 675 N N . VAL A 1 93 ? -45.760 4.943 27.346 1.00 57.53 93 VAL A N 1
ATOM 676 C CA . VAL A 1 93 ? -46.899 4.361 26.608 1.00 57.53 93 VAL A CA 1
ATOM 677 C C . VAL A 1 93 ? -46.791 4.555 25.086 1.00 57.53 93 VAL A C 1
ATOM 679 O O . VAL A 1 93 ? -47.516 3.914 24.336 1.00 57.53 93 VAL A O 1
ATOM 682 N N . SER A 1 94 ? -45.862 5.384 24.596 1.00 51.16 94 SER A N 1
ATOM 683 C CA . SER A 1 94 ? -45.850 5.815 23.183 1.00 51.16 94 SER A CA 1
ATOM 684 C C . SER A 1 94 ? -44.918 5.023 22.249 1.00 51.16 94 SER A C 1
ATOM 686 O O . SER A 1 94 ? -44.671 5.446 21.123 1.00 51.16 94 SER A O 1
ATOM 688 N N . THR A 1 95 ? -44.358 3.893 22.690 1.00 54.84 95 THR A N 1
ATOM 689 C CA . THR A 1 95 ? -43.433 3.077 21.876 1.00 54.84 95 THR A CA 1
ATOM 690 C C . THR A 1 95 ? -43.882 1.622 21.752 1.00 54.84 95 THR A C 1
ATOM 692 O O . THR A 1 95 ? -43.115 0.708 22.059 1.00 54.84 95 THR A O 1
ATOM 695 N N . THR A 1 96 ? -45.120 1.411 21.308 1.00 44.34 96 THR A N 1
ATOM 696 C CA . THR A 1 96 ? -45.551 0.166 20.642 1.00 44.34 96 THR A CA 1
ATOM 697 C C . THR A 1 96 ? -45.894 0.448 19.197 1.00 44.34 96 THR A C 1
ATOM 699 O O . THR A 1 96 ? -46.601 1.457 18.978 1.00 44.34 96 THR A O 1
#

Radius of gyration: 24.21 Å; chains: 1; bounding box: 65×20×51 Å

pLDDT: mean 72.87, std 18.76, range [32.25, 96.69]

Secondary structure (DSSP, 8-state):
----SSHHHHHHHHHHHHHHHHHHHHHHTTSSS---SHHHHHHHHHHHHHHHHHHHHHHS-HHHHHHHS-------THHHHHHHHHH-GGGGSS--